Protein AF-A0A5C6PGJ9-F1 (afdb_monomer)

pLDDT: mean 94.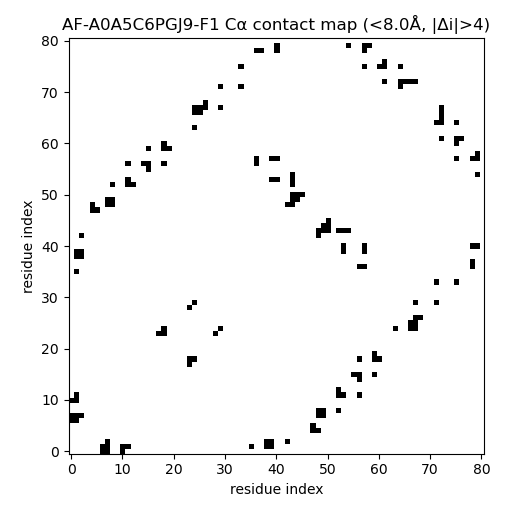28, std 4.7, range [69.81, 98.25]

Structure (mmCIF, N/CA/C/O backbone):
data_AF-A0A5C6PGJ9-F1
#
_entry.id   AF-A0A5C6PGJ9-F1
#
loop_
_atom_site.group_PDB
_atom_site.id
_atom_site.type_symbol
_atom_site.label_atom_id
_atom_site.label_alt_id
_atom_site.label_comp_id
_atom_site.label_asym_id
_atom_site.label_entity_id
_atom_site.label_seq_id
_atom_site.pdbx_PDB_ins_code
_atom_site.Cartn_x
_atom_site.Cartn_y
_atom_site.Cartn_z
_atom_site.occupancy
_atom_site.B_iso_or_equiv
_atom_site.auth_seq_id
_atom_site.auth_comp_id
_atom_site.auth_asym_id
_atom_site.auth_atom_id
_atom_site.pdbx_PDB_model_num
ATOM 1 N N . HIS A 1 1 ? -4.950 10.878 2.621 1.00 89.31 1 HIS A N 1
ATOM 2 C CA . HIS A 1 1 ? -6.088 9.933 2.639 1.00 89.31 1 HIS A CA 1
ATOM 3 C C . HIS A 1 1 ? -5.844 8.733 3.549 1.00 89.31 1 HIS A C 1
ATOM 5 O O . HIS A 1 1 ? -6.599 8.582 4.493 1.00 89.31 1 HIS A O 1
ATOM 11 N N . LEU A 1 2 ? -4.760 7.963 3.374 1.00 96.00 2 LEU A N 1
ATOM 12 C CA . LEU A 1 2 ? -4.472 6.774 4.203 1.00 96.00 2 LEU A CA 1
ATOM 13 C C . LEU A 1 2 ? -4.295 7.028 5.718 1.00 96.00 2 LEU A C 1
ATOM 15 O O . LEU A 1 2 ? -4.365 6.089 6.488 1.00 96.00 2 LEU A O 1
ATOM 19 N N . GLN A 1 3 ? -4.059 8.261 6.174 1.00 96.75 3 GLN A N 1
ATOM 20 C CA . GLN A 1 3 ? -3.956 8.579 7.611 1.00 96.75 3 GLN A CA 1
ATOM 21 C C . GLN A 1 3 ? -5.299 8.929 8.271 1.00 96.75 3 GLN A C 1
ATOM 23 O O . GLN A 1 3 ? -5.336 9.140 9.477 1.00 96.75 3 GLN A O 1
ATOM 28 N N . ASN A 1 4 ? -6.386 9.038 7.500 1.00 96.75 4 ASN A N 1
ATOM 29 C CA . ASN A 1 4 ? -7.708 9.383 8.017 1.00 96.75 4 ASN A CA 1
ATOM 30 C C . ASN A 1 4 ? -8.598 8.128 8.013 1.00 96.75 4 ASN A C 1
ATOM 32 O O . ASN A 1 4 ? -8.837 7.609 6.919 1.00 96.75 4 ASN A O 1
ATOM 36 N N . PRO A 1 5 ? -9.136 7.676 9.163 1.00 96.19 5 PRO A N 1
ATOM 37 C CA . PRO A 1 5 ? -10.017 6.507 9.226 1.00 96.19 5 PRO A CA 1
ATOM 38 C C . PRO A 1 5 ? -11.181 6.584 8.227 1.00 96.19 5 PRO A C 1
ATOM 40 O O . PRO A 1 5 ? -11.456 5.625 7.511 1.00 96.19 5 PRO A O 1
ATOM 43 N N . ALA A 1 6 ? -11.796 7.765 8.085 1.00 97.44 6 ALA A N 1
ATOM 44 C CA . ALA A 1 6 ? -12.948 7.978 7.205 1.00 97.44 6 ALA A CA 1
ATOM 45 C C . ALA A 1 6 ? -12.634 7.799 5.708 1.00 97.44 6 ALA A C 1
ATOM 47 O O . ALA A 1 6 ? -13.535 7.565 4.909 1.00 97.44 6 ALA A O 1
ATOM 48 N N . ASN A 1 7 ? -11.364 7.927 5.310 1.00 96.81 7 ASN A N 1
ATOM 49 C CA . ASN A 1 7 ? -10.926 7.772 3.920 1.00 96.81 7 ASN A CA 1
ATOM 50 C C . ASN A 1 7 ? -10.024 6.553 3.711 1.00 96.81 7 ASN A C 1
ATOM 52 O O . ASN A 1 7 ? -9.583 6.316 2.587 1.00 96.81 7 ASN A O 1
ATOM 56 N N . PHE A 1 8 ? -9.689 5.820 4.775 1.00 98.06 8 PHE A N 1
ATOM 57 C CA . PHE A 1 8 ? -8.712 4.746 4.698 1.00 98.06 8 PHE A CA 1
ATOM 58 C C . PHE A 1 8 ? -9.187 3.638 3.773 1.00 98.06 8 PHE A C 1
ATOM 60 O O . PHE A 1 8 ? -8.432 3.233 2.898 1.00 98.06 8 PHE A O 1
ATOM 67 N N . HIS A 1 9 ? -10.435 3.195 3.939 1.00 97.69 9 HIS A N 1
ATOM 68 C CA . HIS A 1 9 ? -10.975 2.075 3.178 1.00 97.69 9 HIS A CA 1
ATOM 69 C C . HIS A 1 9 ? -10.905 2.331 1.666 1.00 97.69 9 HIS A C 1
ATOM 71 O O . HIS A 1 9 ? -10.315 1.539 0.943 1.00 97.69 9 HIS A O 1
ATOM 77 N N . SER A 1 10 ? -11.406 3.474 1.182 1.00 98.06 10 SER A N 1
ATOM 78 C CA . SER A 1 10 ? -11.357 3.794 -0.252 1.00 98.06 10 SER A CA 1
ATOM 79 C C . SER A 1 10 ? -9.921 3.928 -0.768 1.00 98.06 10 SER A C 1
ATOM 81 O O . SER A 1 10 ? -9.571 3.319 -1.772 1.00 98.06 10 SER A O 1
ATOM 83 N N . ALA A 1 11 ? -9.061 4.658 -0.050 1.00 98.06 11 ALA A N 1
ATOM 84 C CA . ALA A 1 11 ? -7.680 4.879 -0.477 1.00 98.06 11 ALA A CA 1
ATOM 85 C C . ALA A 1 11 ? -6.828 3.598 -0.452 1.00 98.06 11 ALA A C 1
ATOM 87 O O . ALA A 1 11 ? -5.944 3.428 -1.288 1.00 98.06 11 ALA A O 1
ATOM 88 N N . ALA A 1 12 ? -7.059 2.706 0.513 1.00 97.94 12 ALA A N 1
ATOM 89 C CA . ALA A 1 12 ? -6.359 1.432 0.604 1.00 97.94 12 ALA A CA 1
ATOM 90 C C . ALA A 1 12 ? -6.849 0.445 -0.463 1.00 97.94 12 ALA A C 1
ATOM 92 O O . ALA A 1 12 ? -6.019 -0.267 -1.021 1.00 97.94 12 ALA A O 1
ATOM 93 N N . THR A 1 13 ? -8.144 0.445 -0.800 1.00 98.25 13 THR A N 1
ATOM 94 C CA . THR A 1 13 ? -8.691 -0.343 -1.917 1.00 98.25 13 THR A CA 1
ATOM 95 C C . THR A 1 13 ? -8.120 0.117 -3.256 1.00 98.25 13 THR A C 1
ATOM 97 O O . THR A 1 13 ? -7.584 -0.705 -3.988 1.00 98.25 13 THR A O 1
ATOM 100 N N . GLU A 1 14 ? -8.111 1.424 -3.541 1.00 98.12 14 GLU A N 1
ATOM 101 C CA . GLU A 1 14 ? -7.493 1.960 -4.766 1.00 98.12 14 GLU A CA 1
ATOM 102 C C . GLU A 1 14 ? -6.011 1.577 -4.876 1.00 98.12 14 GLU A C 1
ATOM 104 O O . GLU A 1 14 ? -5.525 1.194 -5.941 1.00 98.12 14 GLU A O 1
ATOM 109 N N . LEU A 1 15 ? -5.280 1.651 -3.760 1.00 97.75 15 LEU A N 1
ATOM 110 C CA . LEU A 1 15 ? -3.871 1.281 -3.730 1.00 97.75 15 LEU A CA 1
ATOM 111 C C . LEU A 1 15 ? -3.664 -0.232 -3.891 1.00 97.75 15 LEU A C 1
ATOM 113 O O . LEU A 1 15 ? -2.692 -0.642 -4.523 1.00 97.75 15 LEU A O 1
ATOM 117 N N . LEU A 1 16 ? -4.560 -1.052 -3.337 1.00 97.62 16 LEU A N 1
ATOM 118 C CA . LEU A 1 16 ? -4.555 -2.505 -3.495 1.00 97.62 16 LEU A CA 1
ATOM 119 C C . LEU A 1 16 ? -4.811 -2.901 -4.951 1.00 97.62 16 LEU A C 1
ATOM 121 O O . LEU A 1 16 ? -4.050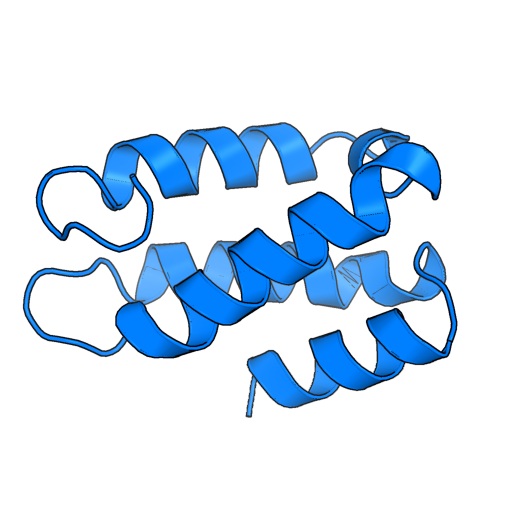 -3.702 -5.491 1.00 97.62 16 LEU A O 1
ATOM 125 N N . ASP A 1 17 ? -5.811 -2.296 -5.591 1.00 97.25 17 ASP A N 1
ATOM 126 C CA . ASP A 1 17 ? -6.121 -2.504 -7.007 1.00 97.25 17 ASP A CA 1
ATOM 127 C C . ASP A 1 17 ? -4.935 -2.101 -7.886 1.00 97.25 17 ASP A C 1
ATOM 129 O O . ASP A 1 17 ? -4.527 -2.847 -8.778 1.00 97.25 17 ASP A O 1
ATOM 133 N N . TRP A 1 18 ? -4.309 -0.961 -7.583 1.00 96.31 18 TRP A N 1
ATOM 134 C CA . TRP A 1 18 ? -3.106 -0.517 -8.280 1.00 96.31 18 TRP A CA 1
ATOM 135 C C . TRP A 1 18 ? -1.940 -1.499 -8.099 1.00 96.31 18 TRP A C 1
ATOM 137 O O . TRP A 1 18 ? -1.269 -1.843 -9.070 1.00 96.31 18 TRP A O 1
ATOM 147 N N . CYS A 1 19 ? -1.740 -2.030 -6.889 1.00 96.19 19 CYS A N 1
ATOM 148 C CA . CYS A 1 19 ? -0.744 -3.073 -6.613 1.00 96.19 19 CYS A CA 1
ATOM 149 C C . CYS A 1 19 ? -1.084 -4.435 -7.247 1.00 96.19 19 CYS A C 1
ATOM 151 O O . CYS A 1 19 ? -0.224 -5.317 -7.274 1.00 96.19 19 CYS A O 1
ATOM 153 N N . GLY A 1 20 ? -2.299 -4.622 -7.767 1.00 93.44 20 GLY A N 1
ATOM 154 C CA . GLY A 1 20 ? -2.663 -5.769 -8.596 1.00 93.44 20 GLY A CA 1
ATOM 155 C C . GLY A 1 20 ? -1.987 -5.756 -9.972 1.00 93.44 20 GLY A C 1
ATOM 156 O O . GLY A 1 20 ? -1.800 -6.816 -10.570 1.00 93.44 20 GLY A O 1
ATOM 157 N N . ASP A 1 21 ? -1.562 -4.586 -10.464 1.00 94.06 21 ASP A N 1
ATOM 158 C CA . ASP A 1 21 ? -0.808 -4.458 -11.711 1.00 94.06 21 ASP A CA 1
ATOM 159 C C . ASP A 1 21 ? 0.706 -4.630 -11.454 1.00 94.06 21 ASP A C 1
ATOM 161 O O . ASP A 1 21 ? 1.310 -3.834 -10.730 1.00 94.06 21 ASP A O 1
ATOM 165 N N . PRO A 1 22 ? 1.388 -5.608 -12.087 1.00 87.12 22 PRO A N 1
ATOM 166 C CA . PRO A 1 22 ? 2.834 -5.790 -11.954 1.00 87.12 22 PRO A CA 1
ATOM 167 C C . PRO A 1 22 ? 3.672 -4.539 -12.262 1.00 87.12 22 PRO A C 1
ATOM 169 O O . PRO A 1 22 ? 4.799 -4.429 -11.776 1.00 87.12 22 PRO A O 1
ATOM 172 N N . ARG A 1 23 ? 3.148 -3.604 -13.063 1.00 92.44 23 ARG A N 1
ATOM 173 C CA . ARG A 1 23 ? 3.810 -2.343 -13.427 1.00 92.44 23 ARG A CA 1
ATOM 174 C C . ARG A 1 23 ? 3.839 -1.329 -12.281 1.00 92.44 23 ARG A C 1
ATOM 176 O O . ARG A 1 23 ? 4.653 -0.411 -12.328 1.00 92.44 23 ARG A O 1
ATOM 183 N N . ALA A 1 24 ? 3.027 -1.505 -11.239 1.00 94.25 24 ALA A N 1
ATOM 184 C CA . ALA A 1 24 ? 3.058 -0.658 -10.046 1.00 94.25 24 ALA A CA 1
ATOM 185 C C . ALA A 1 24 ? 4.390 -0.756 -9.279 1.00 94.25 24 ALA A C 1
ATOM 187 O O . ALA A 1 24 ? 4.803 0.187 -8.607 1.00 94.25 24 ALA A O 1
ATOM 188 N N . PHE A 1 25 ? 5.118 -1.865 -9.439 1.00 93.88 25 PHE A N 1
ATOM 189 C CA . PHE A 1 25 ? 6.382 -2.142 -8.747 1.00 93.88 25 PHE A CA 1
ATOM 190 C C . PHE A 1 25 ? 7.620 -1.637 -9.502 1.00 93.88 25 PHE A C 1
ATOM 192 O O . PHE A 1 25 ? 8.715 -2.171 -9.352 1.00 93.88 25 PHE A O 1
ATOM 199 N N . GLN A 1 26 ? 7.462 -0.620 -10.349 1.00 93.00 26 GLN A N 1
ATOM 200 C CA . GLN A 1 26 ? 8.578 -0.015 -11.069 1.00 93.00 26 GLN A CA 1
ATOM 201 C C . GLN A 1 26 ? 9.294 1.044 -10.223 1.00 93.00 26 GLN A C 1
ATOM 203 O O . GLN A 1 26 ? 8.689 1.781 -9.442 1.00 93.00 26 GLN A O 1
ATOM 208 N N . ARG A 1 27 ? 10.605 1.180 -10.454 1.00 93.00 27 ARG A N 1
ATOM 209 C CA . ARG A 1 27 ? 11.500 2.098 -9.729 1.00 93.00 27 ARG A CA 1
ATOM 210 C C . ARG A 1 27 ? 10.998 3.551 -9.604 1.00 93.00 27 ARG A C 1
ATOM 212 O O . ARG A 1 27 ? 11.194 4.114 -8.530 1.00 93.00 27 ARG A O 1
ATOM 219 N N . PRO A 1 28 ? 10.351 4.170 -10.617 1.00 95.56 28 PRO A N 1
ATOM 220 C CA . PRO A 1 28 ? 9.823 5.532 -10.489 1.00 95.56 28 PRO A CA 1
ATOM 221 C C . PRO A 1 28 ? 8.748 5.687 -9.408 1.00 95.56 28 PRO A C 1
ATOM 223 O O . PRO A 1 28 ? 8.619 6.759 -8.826 1.00 95.56 28 PRO A 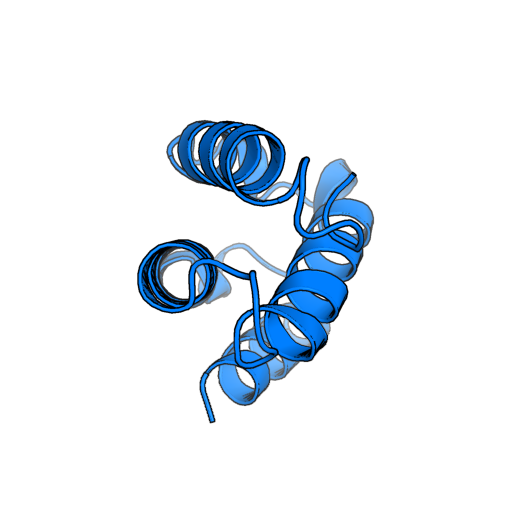O 1
ATOM 226 N N . PHE A 1 29 ? 7.990 4.627 -9.121 1.00 95.50 29 PHE A N 1
ATOM 227 C CA . PHE A 1 29 ? 6.893 4.670 -8.156 1.00 95.50 29 PHE A CA 1
ATOM 228 C C . PHE A 1 29 ? 7.265 4.108 -6.785 1.00 95.50 29 PHE A C 1
ATOM 230 O O . PHE A 1 29 ? 6.561 4.356 -5.807 1.00 95.50 29 PHE A O 1
ATOM 237 N N . GLU A 1 30 ? 8.383 3.384 -6.696 1.00 95.00 30 GLU A N 1
ATOM 238 C CA . GLU A 1 30 ? 8.811 2.676 -5.491 1.00 95.00 30 GLU A CA 1
ATOM 239 C C . GLU A 1 30 ? 8.850 3.583 -4.257 1.00 95.00 30 GLU A C 1
ATOM 241 O O . GLU A 1 30 ? 8.335 3.211 -3.206 1.00 95.00 30 GLU A O 1
ATOM 246 N N . GLN A 1 31 ? 9.410 4.792 -4.368 1.00 95.38 31 GLN A N 1
ATOM 247 C CA . GLN A 1 31 ? 9.486 5.712 -3.231 1.00 95.38 31 GLN A CA 1
ATOM 248 C C . GLN A 1 31 ? 8.096 6.095 -2.706 1.00 95.38 31 GLN A C 1
ATOM 250 O O . GLN A 1 31 ? 7.871 6.072 -1.494 1.00 95.38 31 GLN A O 1
ATOM 255 N N . SER A 1 32 ? 7.173 6.431 -3.608 1.00 96.75 32 SER A N 1
ATOM 256 C CA . SER A 1 32 ? 5.804 6.808 -3.254 1.00 96.75 32 SER A CA 1
ATOM 257 C C . SER A 1 32 ? 5.049 5.628 -2.648 1.00 96.75 32 SER A C 1
ATOM 259 O O . SER A 1 32 ? 4.451 5.772 -1.582 1.00 96.75 32 SER A O 1
ATOM 261 N N . LEU A 1 33 ? 5.156 4.444 -3.261 1.00 96.25 33 LEU A N 1
ATOM 262 C CA . LEU A 1 33 ? 4.529 3.221 -2.760 1.00 96.25 33 LEU A CA 1
ATOM 263 C C . LEU A 1 33 ? 5.052 2.865 -1.363 1.00 96.25 33 LEU A C 1
ATOM 265 O O . LEU A 1 33 ? 4.261 2.653 -0.449 1.00 96.25 33 LEU A O 1
ATOM 269 N N . MET A 1 34 ? 6.369 2.904 -1.140 1.00 96.06 34 MET A N 1
ATOM 270 C CA . MET A 1 34 ? 6.947 2.671 0.189 1.00 96.06 34 MET A CA 1
ATOM 271 C C . MET A 1 34 ? 6.461 3.684 1.234 1.00 96.06 34 MET A C 1
ATOM 273 O O . MET A 1 34 ? 6.283 3.322 2.401 1.00 96.06 34 MET A O 1
ATOM 277 N N . GLY A 1 35 ? 6.224 4.937 0.835 1.00 96.75 35 GLY A N 1
ATOM 278 C CA . GLY A 1 35 ? 5.592 5.947 1.684 1.00 96.75 35 GLY A CA 1
ATOM 279 C C . GLY A 1 35 ? 4.182 5.535 2.110 1.00 96.75 35 GLY A C 1
ATOM 280 O O . GLY A 1 35 ? 3.875 5.541 3.303 1.00 96.75 35 GLY A O 1
ATOM 281 N N . CYS A 1 36 ? 3.354 5.098 1.160 1.00 97.44 36 CYS A N 1
ATOM 282 C CA . CYS A 1 36 ? 2.008 4.599 1.434 1.00 97.44 36 CYS A CA 1
ATOM 283 C C . CYS A 1 36 ? 2.018 3.371 2.355 1.00 97.44 36 CYS A C 1
ATOM 285 O O . CYS A 1 36 ? 1.305 3.363 3.357 1.00 97.44 36 CYS A O 1
ATOM 287 N N . LEU A 1 37 ? 2.863 2.372 2.080 1.00 96.38 37 LEU A N 1
ATOM 288 C CA . LEU A 1 37 ? 2.953 1.153 2.896 1.00 96.38 37 LEU A CA 1
ATOM 289 C C . LEU A 1 37 ? 3.416 1.445 4.329 1.00 96.38 37 LEU A C 1
ATOM 291 O O . LEU A 1 37 ? 2.909 0.846 5.272 1.00 96.38 37 LEU A O 1
ATOM 295 N N . THR A 1 38 ? 4.323 2.411 4.508 1.00 95.94 38 THR A N 1
ATOM 296 C CA . THR A 1 38 ? 4.761 2.860 5.843 1.00 95.94 38 THR A CA 1
ATOM 297 C C . THR A 1 38 ? 3.624 3.520 6.625 1.00 95.94 38 THR A C 1
ATOM 299 O O . THR A 1 38 ? 3.558 3.400 7.846 1.00 95.94 38 THR A O 1
ATOM 302 N N . VAL A 1 39 ? 2.732 4.250 5.949 1.00 97.00 39 VAL A N 1
ATOM 303 C CA . VAL A 1 39 ? 1.536 4.808 6.593 1.00 97.00 39 VAL A CA 1
ATOM 304 C C . VAL A 1 39 ? 0.589 3.682 6.987 1.00 97.00 39 VAL A C 1
ATOM 306 O O . VAL A 1 39 ? 0.200 3.618 8.149 1.00 97.00 39 VAL A O 1
ATOM 309 N N . VAL A 1 40 ? 0.271 2.781 6.053 1.00 97.31 40 VAL A N 1
ATOM 310 C CA . VAL A 1 40 ? -0.644 1.648 6.274 1.00 97.31 40 VAL A CA 1
ATOM 311 C C . VAL A 1 40 ? -0.186 0.799 7.457 1.00 97.31 40 VAL A C 1
ATOM 313 O O . VAL A 1 40 ? -0.985 0.548 8.353 1.00 97.31 40 VAL A O 1
ATOM 316 N N . SER A 1 41 ? 1.103 0.453 7.536 1.00 96.12 41 SER A N 1
ATOM 317 C CA . SER A 1 41 ? 1.640 -0.349 8.645 1.00 96.12 41 SER A CA 1
ATOM 318 C C . SER A 1 41 ? 1.510 0.326 10.015 1.00 96.12 41 SER A C 1
ATOM 320 O O . SER A 1 41 ? 1.522 -0.351 11.035 1.00 96.12 41 SER A O 1
ATOM 322 N N . ARG A 1 42 ? 1.418 1.662 10.068 1.00 95.75 42 ARG A N 1
ATOM 323 C CA . ARG A 1 42 ? 1.274 2.418 11.323 1.00 95.75 42 ARG A CA 1
ATOM 324 C C . ARG A 1 42 ? -0.176 2.571 11.760 1.00 95.75 42 ARG A C 1
ATOM 326 O O . ARG A 1 42 ? -0.429 2.671 12.958 1.00 95.75 42 ARG A O 1
ATOM 333 N N . VAL A 1 43 ? -1.099 2.673 10.804 1.00 97.12 43 VAL A N 1
ATOM 334 C CA . VAL A 1 43 ? -2.490 3.073 11.070 1.00 97.12 43 VAL A CA 1
ATOM 335 C C . VAL A 1 43 ? -3.479 1.916 10.996 1.00 97.12 43 VAL A C 1
ATOM 337 O O . VAL A 1 43 ? -4.486 1.974 11.683 1.00 97.12 43 VAL A O 1
ATOM 340 N N . ALA A 1 44 ? -3.204 0.851 10.231 1.00 96.44 44 ALA A N 1
ATOM 341 C CA . ALA A 1 44 ? -4.175 -0.222 9.983 1.00 96.44 44 ALA A CA 1
ATOM 342 C C . ALA A 1 44 ? -4.671 -0.919 11.264 1.00 96.44 44 ALA A C 1
ATOM 344 O O . ALA A 1 44 ? -5.822 -1.331 11.323 1.00 96.44 44 ALA A O 1
ATOM 345 N N . ALA A 1 45 ? -3.827 -1.016 12.297 1.00 95.06 45 ALA A N 1
ATOM 346 C CA . ALA A 1 45 ? -4.179 -1.608 13.593 1.00 95.06 45 ALA A CA 1
ATOM 347 C C . ALA A 1 45 ? -4.827 -0.622 14.584 1.00 95.06 45 ALA A C 1
ATOM 349 O O . ALA A 1 45 ? -5.131 -0.996 15.716 1.00 95.06 45 ALA A O 1
ATOM 350 N N . GLN A 1 46 ? -5.011 0.642 14.201 1.00 97.00 46 GLN A N 1
ATOM 351 C CA . GLN A 1 46 ? -5.646 1.646 15.050 1.00 97.00 46 GLN A CA 1
ATOM 352 C C . GLN A 1 46 ? -7.172 1.570 14.941 1.00 97.00 46 GLN A C 1
ATOM 354 O O . GLN A 1 46 ? -7.733 1.123 13.940 1.00 97.00 46 GLN A O 1
ATOM 359 N N . GLN A 1 47 ? -7.865 2.046 15.975 1.00 96.25 47 GLN A N 1
ATOM 360 C CA . GLN A 1 47 ? -9.324 2.078 15.990 1.00 96.25 47 GLN A CA 1
ATOM 361 C C . GLN A 1 47 ? -9.878 2.894 14.810 1.00 96.25 47 GLN A 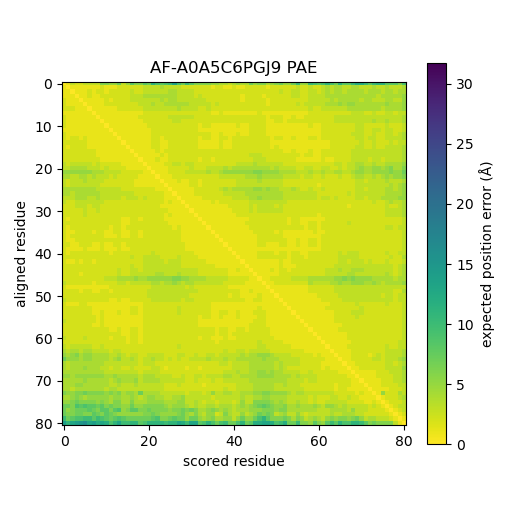C 1
ATOM 363 O O . GLN A 1 47 ? -9.415 3.999 14.531 1.00 96.25 47 GLN A O 1
ATOM 368 N N . GLY A 1 48 ? -10.898 2.353 14.140 1.00 96.12 48 GLY A N 1
ATOM 369 C CA . GLY A 1 48 ? -11.551 2.989 12.992 1.00 96.12 48 GLY A CA 1
ATOM 370 C C . GLY A 1 48 ? -10.887 2.707 11.641 1.00 96.12 48 GLY A C 1
ATOM 371 O O . GLY A 1 48 ? -11.428 3.121 10.620 1.00 96.12 48 GLY A O 1
ATOM 372 N N . PHE A 1 49 ? -9.757 1.995 11.617 1.00 98.06 49 PHE A N 1
ATOM 373 C CA . PHE A 1 49 ? -9.117 1.521 10.392 1.00 98.06 49 PHE A CA 1
ATOM 374 C C . PHE A 1 49 ? -9.487 0.064 10.090 1.00 98.06 49 PHE A C 1
ATOM 376 O O . PHE A 1 49 ? -9.848 -0.707 10.979 1.00 98.06 49 PHE A O 1
ATOM 383 N N . ASP A 1 50 ? -9.392 -0.305 8.814 1.00 96.81 50 ASP A N 1
ATOM 384 C CA . ASP A 1 50 ? -9.658 -1.661 8.333 1.00 96.81 50 ASP A CA 1
ATOM 385 C C . ASP A 1 50 ? -8.357 -2.479 8.352 1.00 96.81 50 ASP A C 1
ATOM 387 O O . ASP A 1 50 ? -7.528 -2.403 7.436 1.00 96.81 50 ASP A O 1
ATOM 391 N N . LEU A 1 51 ? -8.155 -3.222 9.441 1.00 96.56 51 LEU A N 1
ATOM 392 C CA . LEU A 1 51 ? -6.943 -4.006 9.671 1.00 96.56 51 LEU A CA 1
ATOM 393 C C . LEU A 1 51 ? -6.732 -5.074 8.590 1.00 96.56 51 LEU A C 1
ATOM 395 O O . LEU A 1 51 ? -5.619 -5.225 8.081 1.00 96.56 51 LEU A O 1
ATOM 399 N N . ASP A 1 52 ? -7.794 -5.780 8.201 1.00 96.81 52 ASP A N 1
ATOM 400 C CA . ASP A 1 52 ? -7.727 -6.846 7.200 1.00 96.81 52 ASP A CA 1
ATOM 401 C C . ASP A 1 52 ? -7.380 -6.308 5.811 1.00 96.81 52 ASP A C 1
ATOM 403 O O . ASP A 1 52 ? -6.633 -6.945 5.060 1.00 96.81 52 ASP A O 1
ATOM 407 N N . LEU A 1 53 ? -7.910 -5.139 5.441 1.00 97.81 53 LEU A N 1
ATOM 408 C CA . LEU A 1 53 ? -7.550 -4.468 4.194 1.00 97.81 53 LEU A CA 1
ATOM 409 C C . LEU A 1 53 ? -6.090 -4.001 4.215 1.00 97.81 53 LEU A C 1
ATOM 411 O O . LEU A 1 53 ? -5.356 -4.222 3.248 1.00 97.81 53 LEU A O 1
ATOM 415 N N . GLY A 1 54 ? -5.645 -3.416 5.331 1.00 97.19 54 GLY A N 1
ATOM 416 C CA . GLY A 1 54 ? -4.253 -3.015 5.522 1.00 97.19 54 GLY A CA 1
ATOM 417 C C . GLY A 1 54 ? -3.284 -4.190 5.373 1.00 97.19 54 GLY A C 1
ATOM 418 O O . GLY A 1 54 ? -2.317 -4.098 4.614 1.00 97.19 54 GLY A O 1
ATOM 419 N N . TYR A 1 55 ? -3.567 -5.323 6.021 1.00 96.44 55 TYR A N 1
ATOM 420 C CA . TYR A 1 55 ? -2.745 -6.528 5.897 1.00 96.44 55 TYR A CA 1
ATOM 421 C C . TYR A 1 55 ? -2.747 -7.110 4.487 1.00 96.44 55 TYR A C 1
ATOM 423 O O . TYR A 1 55 ? -1.684 -7.494 4.001 1.00 96.44 55 TYR A O 1
ATOM 431 N N . ARG A 1 56 ? -3.897 -7.144 3.803 1.00 97.19 56 ARG A N 1
ATOM 432 C CA . ARG A 1 56 ? -3.973 -7.602 2.406 1.00 97.19 56 ARG A CA 1
ATOM 433 C C . ARG A 1 56 ? -3.071 -6.781 1.490 1.00 97.19 56 ARG A C 1
ATOM 435 O O . ARG A 1 56 ? -2.302 -7.360 0.725 1.00 97.19 56 ARG A O 1
ATOM 442 N N . LEU A 1 57 ? -3.100 -5.456 1.614 1.00 97.25 57 LEU A N 1
ATOM 443 C CA . LEU A 1 57 ? -2.222 -4.568 0.853 1.00 97.25 57 LEU A CA 1
ATOM 444 C C . LEU A 1 57 ? -0.739 -4.829 1.148 1.00 97.25 57 LEU A C 1
ATOM 446 O O . LEU A 1 57 ? 0.055 -5.016 0.224 1.00 97.25 57 LEU A O 1
ATOM 450 N N . LEU A 1 58 ? -0.359 -4.900 2.427 1.00 96.75 58 LEU A N 1
ATOM 451 C CA . LEU A 1 58 ? 1.024 -5.186 2.818 1.00 96.75 58 LEU A CA 1
ATOM 452 C C . LEU A 1 58 ? 1.491 -6.559 2.304 1.00 96.75 58 LEU A C 1
ATOM 454 O O . LEU A 1 58 ? 2.625 -6.687 1.837 1.00 96.75 58 LEU A O 1
ATOM 458 N N . ALA A 1 59 ? 0.617 -7.568 2.333 1.00 95.25 59 ALA A N 1
ATOM 459 C CA . ALA A 1 59 ? 0.901 -8.913 1.845 1.00 95.25 59 ALA A CA 1
ATOM 460 C C . ALA A 1 59 ? 1.133 -8.948 0.327 1.00 95.25 59 ALA A C 1
ATOM 462 O O . ALA A 1 59 ? 2.107 -9.555 -0.119 1.00 95.25 59 ALA A O 1
ATOM 463 N N . VAL A 1 60 ? 0.306 -8.256 -0.467 1.00 95.25 60 VAL A N 1
ATOM 464 C CA . VAL A 1 60 ? 0.496 -8.150 -1.927 1.00 95.25 60 VAL A CA 1
ATOM 465 C C . VAL A 1 60 ? 1.842 -7.505 -2.256 1.00 95.25 60 VAL A C 1
ATOM 467 O O . VAL A 1 60 ? 2.583 -8.004 -3.110 1.00 95.25 60 VAL A O 1
ATOM 470 N N . CYS A 1 61 ? 2.215 -6.437 -1.550 1.00 95.00 61 CYS A N 1
ATOM 471 C CA . CYS A 1 61 ? 3.511 -5.798 -1.762 1.00 95.00 61 CYS A CA 1
ATOM 472 C C . CYS A 1 61 ? 4.685 -6.676 -1.307 1.00 95.00 61 CYS A C 1
ATOM 474 O O . CYS A 1 61 ? 5.727 -6.685 -1.961 1.00 95.00 61 CYS A O 1
ATOM 476 N N . ALA A 1 62 ? 4.535 -7.450 -0.229 1.00 93.81 62 ALA A N 1
ATOM 477 C CA . ALA A 1 62 ? 5.557 -8.396 0.221 1.00 93.81 62 ALA A CA 1
ATOM 478 C C . ALA A 1 62 ? 5.743 -9.582 -0.737 1.00 93.81 62 ALA A C 1
ATOM 480 O O . ALA A 1 62 ? 6.870 -10.055 -0.917 1.00 93.81 62 ALA A O 1
ATOM 481 N N . ALA A 1 63 ? 4.664 -10.036 -1.378 1.00 93.75 63 ALA A N 1
ATOM 482 C CA . ALA A 1 63 ? 4.703 -11.078 -2.400 1.00 93.75 63 ALA A CA 1
ATOM 483 C C . ALA A 1 63 ? 5.445 -10.629 -3.671 1.00 93.75 63 ALA A C 1
ATOM 485 O O . ALA A 1 63 ? 6.057 -11.457 -4.331 1.00 93.75 63 ALA A O 1
ATOM 486 N N . ASN A 1 64 ? 5.444 -9.326 -3.970 1.00 93.19 64 ASN A N 1
ATOM 487 C CA . ASN A 1 64 ? 6.144 -8.722 -5.110 1.00 93.19 64 ASN A CA 1
ATOM 488 C C . ASN A 1 64 ? 7.489 -8.079 -4.721 1.00 93.19 64 ASN A C 1
ATOM 490 O O . ASN A 1 64 ? 8.013 -7.230 -5.448 1.00 93.19 64 ASN A O 1
ATOM 494 N N . ARG A 1 65 ? 8.047 -8.420 -3.550 1.00 91.38 65 ARG A N 1
ATOM 495 C CA . ARG A 1 65 ? 9.208 -7.704 -2.995 1.00 91.38 65 ARG A CA 1
ATOM 496 C C . ARG A 1 65 ? 10.467 -7.783 -3.860 1.00 91.38 65 ARG A C 1
ATOM 498 O O . ARG A 1 65 ? 11.325 -6.916 -3.764 1.00 91.38 65 ARG A O 1
ATOM 505 N N . ASP A 1 66 ? 10.582 -8.828 -4.665 1.00 92.88 66 ASP A N 1
ATOM 506 C CA . ASP A 1 66 ? 11.652 -9.082 -5.628 1.00 92.88 66 ASP A CA 1
ATOM 507 C C . ASP A 1 66 ? 11.725 -8.024 -6.738 1.00 92.88 66 ASP A C 1
ATOM 509 O O . ASP A 1 66 ? 12.784 -7.830 -7.331 1.00 92.88 66 ASP A O 1
ATOM 513 N N . LYS A 1 67 ? 10.630 -7.293 -6.972 1.00 92.44 67 LYS A N 1
ATOM 514 C CA . LYS A 1 67 ? 10.562 -6.195 -7.945 1.00 92.44 67 LYS A CA 1
ATOM 515 C C . LYS A 1 67 ? 11.057 -4.860 -7.384 1.00 92.44 67 LYS A C 1
ATOM 517 O O . LYS A 1 67 ? 11.329 -3.941 -8.152 1.00 92.44 67 LYS A O 1
ATOM 522 N N . PHE A 1 68 ? 11.190 -4.747 -6.063 1.00 92.31 68 PHE A N 1
ATOM 523 C CA . PHE A 1 68 ? 11.738 -3.560 -5.415 1.00 92.31 68 PHE A CA 1
ATOM 524 C C . PHE A 1 68 ? 13.266 -3.574 -5.384 1.00 92.31 68 PHE A C 1
ATOM 526 O O . PHE A 1 68 ? 13.912 -4.620 -5.466 1.00 92.31 68 PHE A O 1
ATOM 533 N N . THR A 1 69 ? 13.875 -2.409 -5.150 1.00 92.38 69 THR A N 1
ATOM 534 C CA . THR A 1 69 ? 15.291 -2.373 -4.761 1.00 92.38 69 THR A CA 1
ATOM 535 C C . THR A 1 69 ? 15.536 -3.181 -3.475 1.00 92.38 69 THR A C 1
ATOM 537 O O . THR A 1 69 ? 14.654 -3.242 -2.612 1.00 92.38 69 THR A O 1
ATOM 540 N N . PRO A 1 70 ? 16.752 -3.727 -3.257 1.00 92.44 70 PRO A N 1
ATOM 541 C CA . PRO A 1 70 ? 17.065 -4.503 -2.051 1.00 92.44 70 PRO A CA 1
ATOM 542 C C . PRO A 1 70 ? 16.728 -3.780 -0.738 1.00 92.44 70 PRO A C 1
ATOM 544 O O . PRO A 1 70 ? 16.267 -4.392 0.225 1.00 92.44 70 PRO A O 1
ATOM 547 N N . LYS A 1 71 ? 16.899 -2.451 -0.712 1.00 92.44 71 LYS A N 1
ATOM 548 C CA . LYS A 1 71 ? 16.553 -1.600 0.434 1.00 92.44 71 LYS A CA 1
ATOM 549 C C . LYS A 1 71 ? 15.053 -1.625 0.732 1.00 92.44 71 LYS A C 1
ATOM 551 O O . LYS A 1 71 ? 14.661 -1.765 1.890 1.00 92.44 71 LYS A O 1
ATOM 556 N N . SER A 1 72 ? 14.221 -1.444 -0.287 1.00 92.81 72 SER A N 1
ATOM 557 C CA . SER A 1 72 ? 12.766 -1.413 -0.129 1.00 92.81 72 SER A CA 1
ATOM 558 C C . SER A 1 72 ? 12.208 -2.813 0.109 1.00 92.81 72 SER A C 1
ATOM 560 O O . SER A 1 72 ? 11.391 -2.977 1.007 1.00 92.81 72 SER A O 1
ATOM 562 N N . ALA A 1 73 ? 12.741 -3.835 -0.566 1.00 91.25 73 ALA A N 1
ATOM 563 C CA . ALA A 1 73 ? 12.398 -5.236 -0.325 1.00 91.25 73 ALA A CA 1
ATOM 564 C C . ALA A 1 73 ? 12.616 -5.644 1.143 1.00 91.25 73 ALA A C 1
ATOM 566 O O . ALA A 1 73 ? 11.737 -6.255 1.755 1.00 91.25 73 ALA A O 1
ATOM 567 N N . GLY A 1 74 ? 13.756 -5.251 1.730 1.00 90.31 74 GLY A N 1
ATOM 568 C CA . GLY A 1 74 ? 14.040 -5.470 3.149 1.00 90.31 74 GLY A CA 1
ATOM 569 C C . GLY A 1 74 ? 13.025 -4.776 4.060 1.00 90.31 74 GLY A C 1
ATOM 570 O O . GLY A 1 74 ? 12.497 -5.393 4.980 1.00 90.31 74 GLY A O 1
ATOM 571 N N . LYS A 1 75 ? 12.669 -3.518 3.769 1.00 90.00 75 LYS A N 1
ATOM 572 C CA . LYS A 1 75 ? 11.636 -2.796 4.529 1.00 90.00 75 LYS A CA 1
ATOM 573 C C . LYS A 1 75 ? 10.279 -3.486 4.462 1.00 90.00 75 LYS A C 1
ATOM 575 O O . LYS A 1 75 ? 9.657 -3.650 5.504 1.00 90.00 75 LYS A O 1
ATOM 580 N N .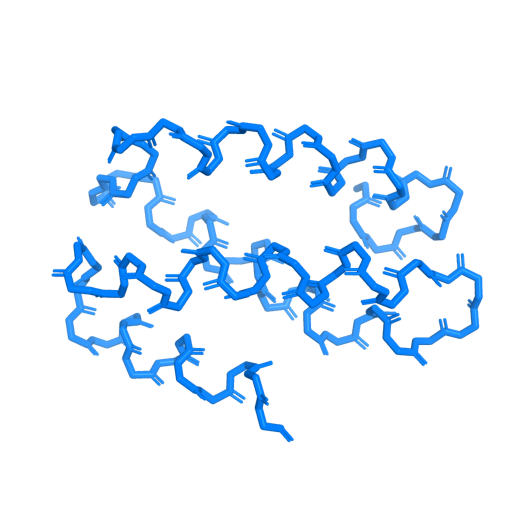 THR A 1 76 ? 9.842 -3.920 3.283 1.00 87.62 76 THR A N 1
ATOM 581 C CA . THR A 1 76 ? 8.542 -4.579 3.100 1.00 87.62 76 THR A CA 1
ATOM 582 C C . THR A 1 76 ? 8.417 -5.848 3.948 1.00 87.62 76 THR A C 1
ATOM 584 O O . THR A 1 76 ? 7.353 -6.100 4.504 1.00 87.62 76 THR A O 1
ATOM 587 N N . GLN A 1 77 ? 9.508 -6.596 4.153 1.00 80.88 77 GLN A N 1
ATOM 588 C CA . GLN A 1 77 ? 9.523 -7.755 5.057 1.00 80.88 77 GLN A CA 1
ATOM 589 C C . GLN A 1 77 ? 9.245 -7.380 6.524 1.00 80.88 77 GLN A C 1
ATOM 591 O O . GLN A 1 77 ? 8.675 -8.175 7.268 1.00 80.88 77 GLN A O 1
ATOM 596 N N . HIS A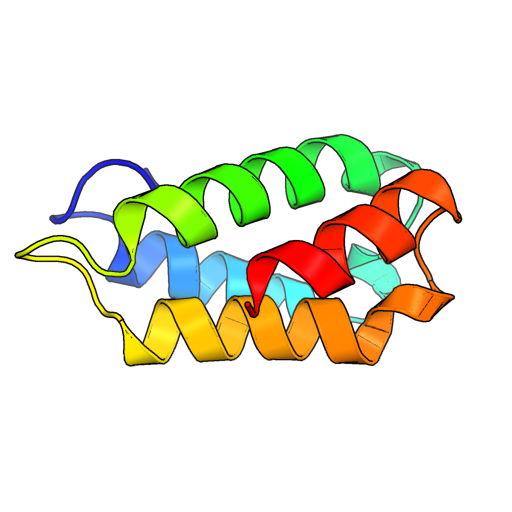 1 78 ? 9.659 -6.189 6.955 1.00 85.19 78 HIS A N 1
ATOM 597 C CA . HIS A 1 78 ? 9.444 -5.718 8.321 1.00 85.19 78 HIS A CA 1
ATOM 598 C C . HIS A 1 78 ? 8.041 -5.154 8.550 1.00 85.19 78 HIS A C 1
ATOM 600 O O . HIS A 1 78 ? 7.610 -5.121 9.692 1.00 85.19 78 HIS A O 1
ATOM 606 N N . LEU A 1 79 ? 7.327 -4.733 7.500 1.00 85.69 79 LEU A N 1
ATOM 607 C CA . LEU A 1 79 ? 5.989 -4.142 7.642 1.00 85.69 79 LEU A CA 1
ATOM 608 C C . LEU A 1 79 ? 4.900 -5.166 8.005 1.00 85.69 79 LEU A C 1
ATOM 610 O O . LEU A 1 79 ? 3.817 -4.764 8.411 1.00 85.69 79 LEU A O 1
ATOM 614 N N . LEU A 1 80 ? 5.175 -6.464 7.842 1.00 76.94 80 LEU A N 1
ATOM 615 C CA . LEU A 1 80 ? 4.265 -7.565 8.187 1.00 76.94 80 LEU A CA 1
ATOM 616 C C . LEU A 1 80 ? 4.551 -8.200 9.561 1.00 76.94 80 LEU A C 1
ATOM 618 O O . LEU A 1 80 ? 3.899 -9.18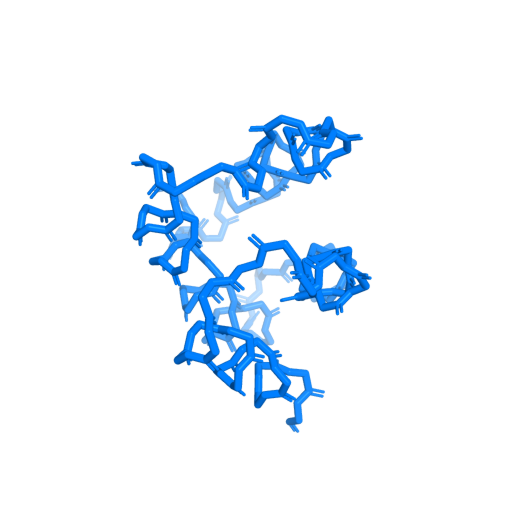3 9.908 1.00 76.94 80 LEU A O 1
ATOM 622 N N . LYS A 1 81 ? 5.544 -7.695 10.302 1.00 69.81 81 LYS A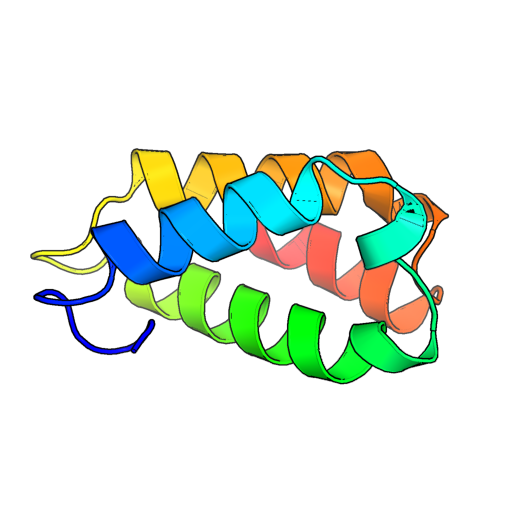 N 1
ATOM 623 C CA . LYS A 1 81 ? 5.911 -8.174 11.642 1.00 69.81 81 LYS A CA 1
ATOM 624 C C . LYS A 1 81 ? 5.318 -7.270 12.710 1.00 69.81 81 LYS A C 1
ATOM 626 O O . LYS A 1 81 ? 4.934 -7.825 13.758 1.00 69.81 81 LYS A O 1
#

Foldseek 3Di:
DCLDLVCNVVVLVVLQVCLVDLVCLAPVNLVVNLVSLVSLLVPCPPPSHPVVSSLSSLVSCLVSLVSHDPVSNVVSVVSND

Secondary structure (DSSP, 8-state):
-TTSHHHHHHHHHHHHHHHTSGGGGSHHHHHHHHHHHHHHHHHTTSTTS-HHHHHHHHHHHHHTGGGS-HHHHHHHHHTT-

Solvent-accessible surface area (backbone atoms only — not comparable to full-atom values): 4568 Å² total; per-residue (Å²): 93,66,88,38,49,94,37,22,64,66,49,49,49,55,51,35,57,47,63,69,40,80,76,54,50,36,78,92,42,42,67,59,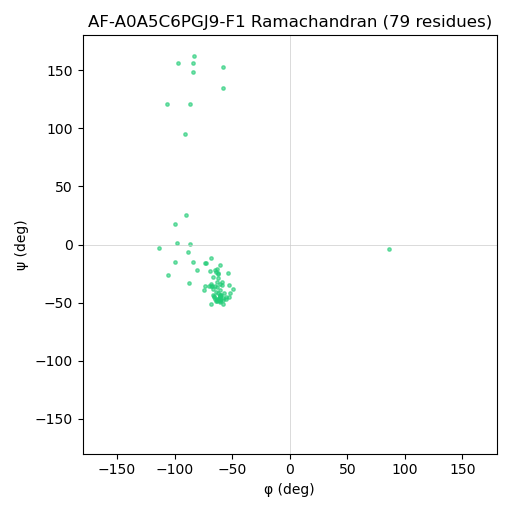51,52,50,51,53,57,47,37,62,71,40,19,84,39,92,72,38,57,43,70,60,35,50,52,41,52,48,57,53,44,76,49,24,86,56,43,56,73,70,54,27,56,50,44,62,57,63,80,110

Radius of gyration: 11.67 Å; Cα contacts (8 Å, |Δi|>4): 85; chains: 1; bounding box: 30×21×29 Å

Organism: NCBI:txid433684

Sequence (81 aa):
HLQNPANFHSAATELLDWCGDPRAFQRPFEQSLMGCLTVVSRVAAQQGFDLDLGYRLLAVCAANRDKFTPKSAGKTQHLLK

InterPro domains:
  IPR040797 ZMIZ1, N-terminal domain [PF18028] (1-76)

Nearest PDB structures (foldseek):
  5aiz-assembly1_A  TM=9.807E-01  e=2.877E-09  Homo sapiens
  2x1g-assembly2_G  TM=6.555E-01  e=2.338E+00  Drosophila melanogaster
  8cmk-assembly1_B  TM=6.841E-01  e=9.517E+00  Homo sapiens
  5zie-assembly2_B  TM=3.378E-01  e=2.749E+00  Legionella pneumophila subsp. pneumophila str. Philadelphia 1

Mean predicted aligned error: 2.49 Å